Protein AF-A0A8J7Z7D3-F1 (afdb_monomer_lite)

Secondary structure (DSSP, 8-state):
--EEEEEEEEEEEES-TTSPPEEEEEEEES-HHHHHHHHHHT-S-HHHHHHHHTT--EEEEEEEEESSHHHHHHHHHHHHT-S-HHHHHHS-SGGGSPPPPHHHHHHHHHHH--HHHHHHHHHHHHTT-HHHHHHHHHHHHHHHTT-

Organism: NCBI:txid2690445

Foldseek 3Di:
DKKKKWKKAWPDWDDDPVDDTDGMDIDMGRDPVVQVVCLVVLNHDVSSVVCVVVVIDMDTLDMDMDPDPVQNVVLSVVLVVDPDVVVSSVDDSVVVRDDQDLVNVVVVCVVVVDPVVLVVVLVVCVVPPVVSSVVSVVVSVVVVVVD

Sequence (147 aa):
MKAFVYLIRLDGFLGSPETHIARYYLGSCTDLKRRTAQHQAGQGAALLRACKDKGITWKIVKIQVCPSEKVARQLEQKLKAYKNHAQIRDRNWSEMIDKPTVQTLRKQIQSIGTLEFLSKVRKAIQESDPAIASELDELILSQKVLK

Structure (mmCIF, N/CA/C/O backbone):
data_AF-A0A8J7Z7D3-F1
#
_entry.id   AF-A0A8J7Z7D3-F1
#
loop_
_atom_site.group_PDB
_atom_site.id
_atom_site.type_symbol
_atom_site.label_atom_id
_atom_site.label_alt_id
_atom_site.label_comp_id
_atom_site.label_asym_id
_atom_site.label_entity_id
_atom_site.label_seq_id
_atom_site.pdbx_PDB_ins_code
_atom_site.Cartn_x
_atom_site.Cartn_y
_atom_site.Cartn_z
_atom_site.occupancy
_atom_site.B_iso_or_equiv
_atom_site.auth_seq_id
_atom_site.auth_comp_id
_atom_site.auth_asym_id
_atom_site.auth_atom_id
_atom_site.pdbx_PDB_model_num
ATOM 1 N N . MET A 1 1 ? -15.013 -3.985 8.993 1.00 73.50 1 MET A N 1
ATOM 2 C CA . MET A 1 1 ? -14.229 -4.814 8.047 1.00 73.50 1 MET A CA 1
ATOM 3 C C . MET A 1 1 ? -12.792 -4.322 8.047 1.00 73.50 1 MET A C 1
ATOM 5 O O . MET A 1 1 ? -12.605 -3.111 8.023 1.00 73.50 1 MET A O 1
ATOM 9 N N . LYS A 1 2 ? -11.808 -5.229 8.105 1.00 90.88 2 LYS A N 1
ATOM 10 C CA . LYS A 1 2 ? -10.380 -4.870 8.031 1.00 90.88 2 LYS A CA 1
ATOM 11 C C . LYS A 1 2 ? -10.040 -4.330 6.635 1.00 90.88 2 LYS A C 1
ATOM 13 O O . LYS A 1 2 ? -10.701 -4.676 5.660 1.00 90.88 2 LYS A O 1
ATOM 18 N N . ALA A 1 3 ? -9.021 -3.485 6.556 1.00 95.75 3 ALA A N 1
ATOM 19 C CA . ALA A 1 3 ? -8.490 -2.947 5.307 1.00 95.75 3 ALA A CA 1
ATOM 20 C C . ALA A 1 3 ? -6.958 -2.958 5.330 1.00 95.75 3 ALA A C 1
ATOM 22 O O . ALA A 1 3 ? -6.347 -3.242 6.358 1.00 95.75 3 ALA A O 1
ATOM 23 N N . PHE A 1 4 ? -6.335 -2.652 4.200 1.00 97.25 4 PHE A N 1
ATOM 24 C CA . PHE A 1 4 ? -4.896 -2.739 4.002 1.00 97.25 4 PHE A CA 1
ATOM 25 C C . PHE A 1 4 ? -4.379 -1.479 3.328 1.00 97.25 4 PHE A C 1
ATOM 27 O O . PHE A 1 4 ? -4.978 -1.014 2.359 1.00 97.25 4 PHE A O 1
ATOM 34 N N . VAL A 1 5 ? -3.232 -0.988 3.784 1.00 97.19 5 VAL A N 1
ATOM 35 C CA . VAL A 1 5 ? -2.366 -0.079 3.023 1.00 97.19 5 VAL A CA 1
ATOM 36 C C . VAL A 1 5 ? -1.143 -0.870 2.592 1.00 97.19 5 VAL A C 1
ATOM 38 O O . VAL A 1 5 ? -0.628 -1.674 3.366 1.00 97.19 5 VAL A O 1
ATOM 41 N N . TYR A 1 6 ? -0.677 -0.676 1.366 1.00 96.69 6 TYR A N 1
ATOM 42 C CA . TYR A 1 6 ? 0.463 -1.411 0.832 1.00 96.69 6 TYR A CA 1
ATOM 43 C C . TYR A 1 6 ? 1.348 -0.526 -0.042 1.00 96.69 6 TYR A C 1
ATOM 45 O O . TYR A 1 6 ? 0.877 0.400 -0.706 1.00 96.69 6 TYR A O 1
ATOM 53 N N . LEU A 1 7 ? 2.643 -0.845 -0.046 1.00 95.94 7 LEU A N 1
ATOM 54 C CA . LEU A 1 7 ? 3.656 -0.226 -0.893 1.00 95.94 7 LEU A CA 1
ATOM 55 C C . LEU A 1 7 ? 4.178 -1.269 -1.872 1.00 95.94 7 LEU A C 1
ATOM 57 O O . LEU A 1 7 ? 4.655 -2.332 -1.474 1.00 95.94 7 LEU A O 1
ATOM 61 N N . ILE A 1 8 ? 4.120 -0.931 -3.149 1.00 96.31 8 ILE A N 1
ATOM 62 C CA . ILE A 1 8 ? 4.726 -1.674 -4.242 1.00 96.31 8 ILE A CA 1
ATOM 63 C C . ILE A 1 8 ? 6.027 -0.982 -4.634 1.00 96.31 8 ILE A C 1
ATOM 65 O O . ILE A 1 8 ? 6.076 0.243 -4.734 1.00 96.31 8 ILE A O 1
ATOM 69 N N . ARG A 1 9 ? 7.071 -1.775 -4.870 1.00 95.69 9 ARG A N 1
ATOM 70 C CA . ARG A 1 9 ? 8.325 -1.349 -5.489 1.00 95.69 9 ARG A CA 1
ATOM 71 C C . ARG A 1 9 ? 8.400 -1.930 -6.894 1.00 95.69 9 ARG A C 1
ATOM 73 O O . ARG A 1 9 ? 8.171 -3.125 -7.068 1.00 95.69 9 ARG A O 1
ATOM 80 N N . LEU A 1 10 ? 8.740 -1.088 -7.859 1.00 95.31 10 LEU A N 1
ATOM 81 C CA . LEU A 1 10 ? 9.031 -1.498 -9.228 1.00 95.31 10 LEU A CA 1
ATOM 82 C C . LEU A 1 10 ? 10.479 -2.005 -9.306 1.00 95.31 10 LEU A C 1
ATOM 84 O O . LEU A 1 10 ? 11.361 -1.430 -8.661 1.00 95.31 10 LEU A O 1
ATOM 88 N N . ASP A 1 11 ? 10.732 -3.065 -10.071 1.00 93.81 11 ASP A N 1
ATOM 89 C CA . ASP A 1 11 ? 12.101 -3.561 -10.294 1.00 93.81 11 ASP A CA 1
ATOM 90 C C . ASP A 1 11 ? 12.837 -2.768 -11.388 1.00 93.81 11 ASP A C 1
ATOM 92 O O . ASP A 1 11 ? 14.059 -2.829 -11.484 1.00 93.81 11 ASP A O 1
ATOM 96 N N . GLY A 1 12 ? 12.101 -1.953 -12.148 1.00 90.25 12 GLY A N 1
ATOM 97 C CA . GLY A 1 12 ? 12.626 -0.964 -13.086 1.00 90.25 12 GLY A CA 1
ATOM 98 C C . GLY A 1 12 ? 12.093 0.441 -12.807 1.00 90.25 12 GLY A C 1
ATOM 99 O O . GLY A 1 12 ? 11.270 0.662 -11.915 1.00 90.25 12 GLY A O 1
ATOM 100 N N . PHE A 1 13 ? 12.560 1.406 -13.591 1.00 89.00 13 PHE A N 1
ATOM 101 C CA . PHE A 1 13 ? 12.055 2.776 -13.568 1.00 89.00 13 PHE A CA 1
ATOM 102 C C . PHE A 1 13 ? 10.925 2.932 -14.582 1.00 89.00 13 PHE A C 1
ATOM 104 O O . PHE A 1 13 ? 11.036 2.471 -15.717 1.00 89.00 13 PHE A O 1
ATOM 111 N N . LEU A 1 14 ? 9.849 3.612 -14.189 1.00 89.38 14 LEU A N 1
ATOM 112 C CA . LEU A 1 14 ? 8.784 3.996 -15.111 1.00 89.38 14 LEU A CA 1
ATOM 113 C C . LEU A 1 14 ? 8.779 5.518 -15.276 1.00 89.38 14 LEU A C 1
ATOM 115 O O . LEU A 1 14 ? 8.554 6.232 -14.304 1.00 89.38 14 LEU A O 1
ATOM 119 N N . GLY A 1 15 ? 9.017 5.997 -16.496 1.00 88.38 15 GLY A N 1
ATOM 120 C CA . GLY A 1 15 ? 9.137 7.423 -16.825 1.00 88.38 15 GLY A CA 1
ATOM 121 C C . GLY A 1 15 ? 10.435 7.706 -17.581 1.00 88.38 15 GLY A C 1
ATOM 122 O O . GLY A 1 15 ? 11.081 6.773 -18.058 1.00 88.38 15 GLY A O 1
ATOM 123 N N . SER A 1 16 ? 10.819 8.974 -17.679 1.00 82.31 16 SER A N 1
ATOM 124 C CA . SER A 1 16 ? 12.110 9.427 -18.216 1.00 82.31 16 SER A CA 1
ATOM 125 C C . SER A 1 16 ? 12.714 10.486 -17.289 1.00 82.31 16 SER A C 1
ATOM 127 O O . SER A 1 16 ? 11.961 11.074 -16.521 1.00 82.31 16 SER A O 1
ATOM 129 N N . PRO A 1 17 ? 14.029 10.768 -17.344 1.00 79.44 17 PRO A N 1
ATOM 130 C CA . PRO A 1 17 ? 14.638 11.856 -16.566 1.00 79.44 17 PRO A CA 1
ATOM 131 C C . PRO A 1 17 ? 14.051 13.238 -16.874 1.00 79.44 17 PRO A C 1
ATOM 133 O O . PRO A 1 17 ? 14.017 14.101 -16.006 1.00 79.44 17 PRO A O 1
ATOM 136 N N . GLU A 1 18 ? 13.567 13.423 -18.102 1.00 81.81 18 GLU A N 1
ATOM 137 C CA . GLU A 1 18 ? 12.890 14.640 -18.561 1.00 81.81 18 GLU A CA 1
ATOM 138 C C . GLU A 1 18 ? 11.456 14.759 -18.012 1.00 81.81 18 GLU A C 1
ATOM 140 O O . GLU A 1 18 ? 10.840 15.819 -18.074 1.00 81.81 18 GLU A O 1
ATOM 145 N N . THR A 1 19 ? 10.915 13.671 -17.453 1.00 77.69 19 THR A N 1
ATOM 146 C CA . THR A 1 19 ? 9.599 13.610 -16.805 1.00 77.69 19 THR A CA 1
ATOM 147 C C . THR A 1 19 ? 9.720 13.044 -15.381 1.00 77.69 19 THR A C 1
ATOM 149 O O . THR A 1 19 ? 10.802 12.932 -14.807 1.00 77.69 19 THR A O 1
ATOM 152 N N . HIS A 1 20 ? 8.597 12.698 -14.747 1.00 79.44 20 HIS A N 1
ATOM 153 C CA . HIS A 1 20 ? 8.628 12.048 -13.440 1.00 79.44 20 HIS A CA 1
ATOM 154 C C . HIS A 1 20 ? 9.014 10.568 -13.556 1.00 79.44 20 HIS A C 1
ATOM 156 O O . HIS A 1 20 ? 8.335 9.788 -14.223 1.00 79.44 20 HIS A O 1
ATOM 162 N N . ILE A 1 21 ? 10.054 10.162 -12.820 1.00 87.44 21 ILE A N 1
ATOM 163 C CA . ILE A 1 21 ? 10.443 8.757 -12.664 1.00 87.44 21 ILE A CA 1
ATOM 164 C C . ILE A 1 21 ? 9.754 8.150 -11.438 1.00 87.44 21 ILE A C 1
ATOM 166 O O . ILE A 1 21 ? 10.026 8.517 -10.293 1.00 87.44 21 ILE A O 1
ATOM 170 N N . ALA A 1 22 ? 8.903 7.155 -11.670 1.00 90.00 22 ALA A N 1
ATOM 171 C CA . ALA A 1 22 ? 8.280 6.367 -10.621 1.00 90.00 22 ALA A CA 1
ATOM 172 C C . ALA A 1 22 ? 9.105 5.115 -10.288 1.00 90.00 22 ALA A C 1
ATOM 174 O O . ALA A 1 22 ? 9.589 4.400 -11.167 1.00 90.00 22 ALA A O 1
ATOM 175 N N . ARG A 1 23 ? 9.220 4.830 -8.986 1.00 91.75 23 ARG A N 1
ATOM 176 C CA . ARG A 1 23 ? 9.832 3.601 -8.432 1.00 91.75 23 ARG A CA 1
ATOM 177 C C . ARG A 1 23 ? 8.933 2.864 -7.449 1.00 91.75 23 ARG A C 1
ATOM 179 O O . ARG A 1 23 ? 9.187 1.708 -7.112 1.00 91.75 23 ARG A O 1
ATOM 186 N N . TYR A 1 24 ? 7.920 3.555 -6.946 1.00 93.19 24 TYR A N 1
ATOM 187 C CA . TYR A 1 24 ? 7.040 3.065 -5.906 1.00 93.19 24 TYR A CA 1
ATOM 188 C C . TYR A 1 24 ? 5.598 3.411 -6.241 1.00 93.19 24 TYR A C 1
ATOM 190 O O . TYR A 1 24 ? 5.321 4.439 -6.857 1.00 93.19 24 TYR A O 1
ATOM 198 N N . TYR A 1 25 ? 4.688 2.560 -5.791 1.00 93.88 25 TYR A N 1
ATOM 199 C CA . TYR A 1 25 ? 3.256 2.794 -5.847 1.00 93.88 25 TYR A CA 1
ATOM 200 C C . TYR A 1 25 ? 2.656 2.508 -4.475 1.00 93.88 25 TYR A C 1
ATOM 202 O O . TYR A 1 25 ? 2.877 1.440 -3.907 1.00 93.88 25 TYR A O 1
ATOM 210 N N . LEU A 1 26 ? 1.898 3.462 -3.944 1.00 95.12 26 LEU A N 1
ATOM 211 C CA . LEU A 1 26 ? 1.178 3.313 -2.685 1.00 95.12 26 LEU A CA 1
ATOM 212 C C . LEU A 1 26 ? -0.320 3.199 -2.968 1.00 95.12 26 LEU A C 1
ATOM 214 O O . LEU A 1 26 ? -0.869 3.988 -3.740 1.00 95.12 26 LEU A O 1
ATOM 218 N N . GLY A 1 27 ? -0.983 2.255 -2.307 1.00 95.62 27 GLY A N 1
ATOM 219 C CA . GLY A 1 27 ? -2.429 2.114 -2.391 1.00 95.62 27 GLY A CA 1
ATOM 220 C C . GLY A 1 27 ? -3.039 1.516 -1.132 1.00 95.62 27 GLY A C 1
ATOM 221 O O . GLY A 1 27 ? -2.340 1.014 -0.252 1.00 95.6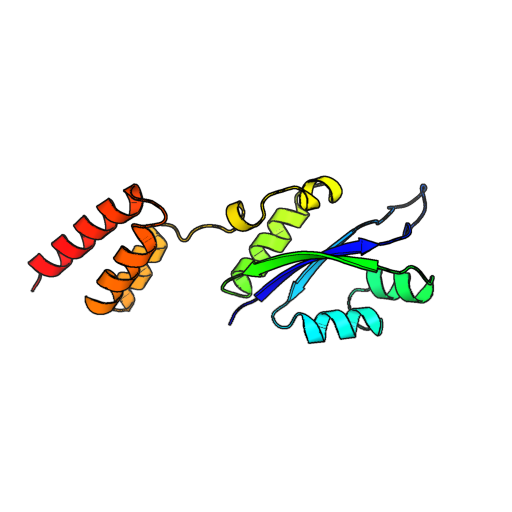2 27 GLY A O 1
ATOM 222 N N . SER A 1 28 ? -4.367 1.550 -1.069 1.00 96.88 28 SER A N 1
ATOM 223 C CA . SER A 1 28 ? -5.145 0.855 -0.048 1.00 96.88 28 SER A CA 1
ATOM 224 C C . SER A 1 28 ? -6.327 0.088 -0.645 1.00 96.88 28 SER A C 1
ATOM 226 O O . SER A 1 28 ? -6.764 0.360 -1.771 1.00 96.88 28 SER A O 1
ATOM 228 N N . CYS A 1 29 ? -6.797 -0.934 0.072 1.00 97.31 29 CYS A N 1
ATOM 229 C CA . CYS A 1 29 ? -7.915 -1.792 -0.332 1.00 97.31 29 CYS A CA 1
ATOM 230 C C . CYS A 1 29 ? -8.503 -2.565 0.857 1.00 97.31 29 CYS A C 1
ATOM 232 O O . CYS A 1 29 ? -7.869 -2.678 1.902 1.00 97.31 29 CYS A O 1
ATOM 234 N N . THR A 1 30 ? -9.695 -3.130 0.689 1.00 97.31 30 THR A N 1
ATOM 235 C CA . THR A 1 30 ? -10.337 -4.035 1.662 1.00 97.31 30 THR A CA 1
ATOM 236 C C . THR A 1 30 ? -10.064 -5.512 1.369 1.00 97.31 30 THR A C 1
ATOM 238 O O . THR A 1 30 ? -10.094 -6.330 2.282 1.00 97.31 30 THR A O 1
ATOM 241 N N . ASP A 1 31 ? -9.721 -5.846 0.122 1.00 96.56 31 ASP A N 1
ATOM 242 C CA . ASP A 1 31 ? -9.337 -7.187 -0.324 1.00 96.56 31 ASP A CA 1
ATOM 243 C C . ASP A 1 31 ? -8.002 -7.125 -1.075 1.00 96.56 31 ASP A C 1
ATOM 245 O O . ASP A 1 31 ? -7.929 -6.743 -2.250 1.00 96.56 31 ASP A O 1
ATOM 249 N N . LEU A 1 32 ? -6.930 -7.494 -0.371 1.00 95.69 32 LEU A N 1
ATOM 250 C CA . LEU A 1 32 ? -5.576 -7.449 -0.910 1.00 95.69 32 LEU A CA 1
ATOM 251 C C . LEU A 1 32 ? -5.361 -8.481 -2.021 1.00 95.69 32 LEU A C 1
ATOM 253 O O . LEU A 1 32 ? -4.682 -8.182 -3.000 1.00 95.69 32 LEU A O 1
ATOM 257 N N . LYS A 1 33 ? -5.951 -9.676 -1.908 1.00 96.31 33 LYS A N 1
ATOM 258 C CA . LYS A 1 33 ? -5.760 -10.750 -2.892 1.00 96.31 33 LYS A CA 1
ATOM 259 C C . LYS A 1 33 ? -6.385 -10.355 -4.225 1.00 96.31 33 LYS A C 1
ATOM 261 O O . LYS A 1 33 ? -5.709 -10.381 -5.254 1.00 96.31 33 LYS A O 1
ATOM 266 N N . ARG A 1 34 ? -7.644 -9.907 -4.196 1.00 97.25 34 ARG A N 1
ATOM 267 C CA . ARG A 1 34 ? -8.341 -9.412 -5.388 1.00 97.25 34 ARG A CA 1
ATOM 268 C C . ARG A 1 34 ? -7.623 -8.209 -5.989 1.00 97.25 34 ARG A C 1
ATOM 270 O O . ARG A 1 34 ? -7.454 -8.149 -7.205 1.00 97.25 34 ARG A O 1
ATOM 277 N N . ARG A 1 35 ? -7.168 -7.261 -5.161 1.00 97.50 35 ARG A N 1
ATOM 278 C CA . ARG A 1 35 ? -6.486 -6.056 -5.653 1.00 97.50 35 ARG A CA 1
ATOM 279 C C . ARG A 1 35 ? -5.141 -6.371 -6.311 1.00 97.50 35 ARG A C 1
ATOM 281 O O . ARG A 1 35 ? -4.840 -5.804 -7.358 1.00 97.50 35 ARG A O 1
ATOM 288 N N . THR A 1 36 ? -4.364 -7.291 -5.746 1.00 96.62 36 THR A N 1
ATOM 289 C CA . THR A 1 36 ? -3.111 -7.771 -6.347 1.00 96.62 36 THR A CA 1
ATOM 290 C C . THR A 1 36 ? -3.364 -8.445 -7.693 1.00 96.62 36 THR A C 1
ATOM 292 O O . THR A 1 36 ? -2.679 -8.120 -8.661 1.00 96.62 36 THR A O 1
ATOM 295 N N . ALA A 1 37 ? -4.386 -9.303 -7.794 1.00 97.00 37 ALA A N 1
ATOM 296 C CA . ALA A 1 37 ? -4.754 -9.946 -9.056 1.00 97.00 37 ALA A CA 1
ATOM 297 C C . ALA A 1 37 ? -5.157 -8.921 -10.134 1.00 97.00 37 ALA A C 1
ATOM 299 O O . ALA A 1 37 ? -4.720 -9.019 -11.278 1.00 97.00 37 ALA A O 1
ATOM 300 N N . GLN A 1 38 ? -5.916 -7.880 -9.768 1.00 97.56 38 GLN A N 1
ATOM 301 C CA . GLN A 1 38 ? -6.245 -6.777 -10.683 1.00 97.56 38 GLN A CA 1
ATOM 302 C C . GLN A 1 38 ? -4.993 -6.052 -11.190 1.00 97.56 38 GLN A C 1
ATOM 304 O O . GLN A 1 38 ? -4.890 -5.753 -12.381 1.00 97.56 38 GLN A O 1
ATOM 309 N N . HIS A 1 39 ? -4.034 -5.770 -10.303 1.00 97.56 39 HIS A N 1
ATOM 310 C CA . HIS A 1 39 ? -2.771 -5.139 -10.689 1.00 97.56 39 HIS A CA 1
ATOM 311 C C . HIS A 1 39 ? -1.959 -6.030 -11.636 1.00 97.56 39 HIS A C 1
ATOM 313 O O . HIS A 1 39 ? -1.459 -5.530 -12.638 1.00 97.56 39 HIS A O 1
ATOM 319 N N . GLN A 1 40 ? -1.886 -7.340 -11.378 1.00 94.31 40 GLN A N 1
ATOM 320 C CA . GLN A 1 40 ? -1.220 -8.313 -12.260 1.00 94.31 40 GLN A CA 1
ATOM 321 C C . GLN A 1 40 ? -1.903 -8.411 -13.633 1.00 94.31 40 GLN A C 1
ATOM 323 O O . GLN A 1 40 ? -1.245 -8.487 -14.671 1.00 94.31 40 GLN A O 1
ATOM 328 N N . ALA A 1 41 ? -3.235 -8.343 -13.664 1.00 94.94 41 ALA A N 1
ATOM 329 C CA . ALA A 1 41 ? -4.004 -8.335 -14.902 1.00 94.94 41 ALA A CA 1
ATOM 330 C C . ALA A 1 41 ? -3.850 -7.026 -15.704 1.00 94.94 41 ALA A C 1
ATOM 332 O O . ALA A 1 41 ? -4.202 -7.000 -16.882 1.00 94.94 41 ALA A O 1
ATOM 333 N N . GLY A 1 42 ? -3.302 -5.954 -15.116 1.00 93.38 42 GLY A N 1
ATOM 334 C CA . GLY A 1 42 ? -3.261 -4.615 -15.722 1.00 93.38 42 GLY A CA 1
ATOM 335 C C . GLY A 1 42 ? -4.591 -3.854 -15.622 1.00 93.38 42 GLY A C 1
ATOM 336 O O . GLY A 1 42 ? -4.755 -2.801 -16.226 1.00 93.38 42 GLY A O 1
ATOM 337 N N . GLN A 1 43 ? -5.544 -4.362 -14.840 1.00 95.56 43 GLN A N 1
ATOM 338 C CA . GLN A 1 43 ? -6.862 -3.753 -14.600 1.00 95.56 43 GLN A CA 1
ATOM 339 C C . GLN A 1 43 ? -6.897 -2.900 -13.321 1.00 95.56 43 GLN A C 1
ATOM 341 O O . GLN A 1 43 ? -7.931 -2.350 -12.949 1.00 95.56 43 GLN A O 1
ATOM 346 N N . GLY A 1 44 ? -5.775 -2.838 -12.606 1.00 94.00 44 GLY A N 1
ATOM 347 C CA . GLY A 1 44 ? -5.616 -2.061 -11.388 1.00 94.00 44 GLY A CA 1
ATOM 348 C C . GLY A 1 44 ? -5.230 -0.605 -11.658 1.00 94.00 44 GLY A C 1
ATOM 349 O O . GLY A 1 44 ? -5.909 0.125 -12.375 1.00 94.00 44 GLY A O 1
ATOM 350 N N . ALA A 1 45 ? -4.146 -0.145 -11.036 1.00 95.19 45 ALA A N 1
ATOM 351 C CA . ALA A 1 45 ? -3.677 1.228 -11.215 1.00 95.19 45 ALA A CA 1
ATOM 352 C C . ALA A 1 45 ? -3.080 1.452 -12.614 1.00 95.19 45 ALA A C 1
ATOM 354 O O . ALA A 1 45 ? -2.337 0.605 -13.105 1.00 95.19 45 ALA A O 1
ATOM 355 N N . ALA A 1 46 ? -3.315 2.630 -13.206 1.00 95.31 46 ALA A N 1
ATOM 356 C CA . ALA A 1 46 ? -2.758 2.999 -14.513 1.00 95.31 46 ALA A CA 1
ATOM 357 C C . ALA A 1 46 ? -1.223 2.880 -14.566 1.00 95.31 46 ALA A C 1
ATOM 359 O O . ALA A 1 46 ? -0.680 2.410 -15.559 1.00 95.31 46 ALA A O 1
ATOM 360 N N . LEU A 1 47 ? -0.537 3.222 -13.469 1.00 94.19 47 LEU A N 1
ATOM 361 C CA . LEU A 1 47 ? 0.912 3.050 -13.330 1.00 94.19 47 LEU A CA 1
ATOM 362 C C . LEU A 1 47 ? 1.331 1.580 -13.477 1.00 94.19 47 LEU A C 1
ATOM 364 O O . LEU A 1 47 ? 2.259 1.279 -14.216 1.00 94.19 47 LEU A O 1
ATOM 368 N N . LEU A 1 48 ? 0.631 0.657 -12.811 1.00 96.19 48 LEU A N 1
ATOM 369 C CA . LEU A 1 48 ? 0.964 -0.770 -12.856 1.00 96.19 48 LEU A CA 1
ATOM 370 C C . LEU A 1 48 ? 0.536 -1.424 -14.174 1.00 96.19 48 LEU A C 1
ATOM 372 O O . LEU A 1 48 ? 1.200 -2.353 -14.627 1.00 96.19 48 LEU A O 1
ATOM 376 N N . ARG A 1 49 ? -0.509 -0.899 -14.825 1.00 96.81 49 ARG A N 1
ATOM 377 C CA . ARG A 1 49 ? -0.830 -1.237 -16.216 1.00 96.81 49 ARG A CA 1
ATOM 378 C C . ARG A 1 49 ? 0.325 -0.857 -17.146 1.00 96.81 49 ARG A C 1
ATOM 380 O O . ARG A 1 49 ? 0.832 -1.722 -17.842 1.00 96.81 49 ARG A O 1
ATOM 387 N N . ALA A 1 50 ? 0.828 0.374 -17.057 1.00 95.00 50 ALA A N 1
ATOM 388 C CA . ALA A 1 50 ? 1.981 0.808 -17.845 1.00 95.00 50 ALA A CA 1
ATOM 389 C C . ALA A 1 50 ? 3.258 -0.000 -17.537 1.00 95.00 50 ALA A C 1
ATOM 391 O O . ALA A 1 50 ? 4.048 -0.263 -18.439 1.00 95.00 50 ALA A O 1
ATOM 392 N N . CYS A 1 51 ? 3.465 -0.432 -16.286 1.00 94.69 51 CYS A N 1
ATOM 393 C CA . CYS A 1 51 ? 4.544 -1.369 -15.959 1.00 94.69 51 CYS A CA 1
ATOM 394 C C . CYS A 1 51 ? 4.390 -2.694 -16.710 1.00 94.69 51 CYS A C 1
ATOM 396 O O . CYS A 1 51 ? 5.357 -3.147 -17.313 1.00 94.69 51 CYS A O 1
ATOM 398 N N . LYS A 1 52 ? 3.186 -3.283 -16.717 1.00 94.69 52 LYS A N 1
ATOM 399 C CA . LYS A 1 52 ? 2.895 -4.511 -17.468 1.00 94.69 52 LYS A CA 1
ATOM 400 C C . LYS A 1 52 ? 3.176 -4.331 -18.961 1.00 94.69 52 LYS A C 1
ATOM 402 O O . LYS A 1 52 ? 3.880 -5.157 -19.531 1.00 94.69 52 LYS A O 1
ATOM 407 N N . ASP A 1 53 ? 2.700 -3.238 -19.554 1.00 94.88 53 ASP A N 1
ATOM 408 C CA . ASP A 1 53 ? 2.890 -2.943 -20.982 1.00 94.88 53 ASP A CA 1
ATOM 409 C C . ASP A 1 53 ? 4.378 -2.798 -21.353 1.00 94.88 53 ASP A C 1
ATOM 411 O O . ASP A 1 53 ? 4.786 -3.149 -22.455 1.00 94.88 53 ASP A O 1
ATOM 415 N N . LYS A 1 54 ? 5.209 -2.326 -20.414 1.00 94.06 54 LYS A N 1
ATOM 416 C CA . LYS A 1 54 ? 6.666 -2.192 -20.576 1.00 94.06 54 LYS A CA 1
ATOM 417 C C . LYS A 1 54 ? 7.478 -3.390 -20.068 1.00 94.06 54 LYS A C 1
ATOM 419 O O . LYS A 1 54 ? 8.702 -3.302 -20.021 1.00 94.06 54 LYS A O 1
ATOM 424 N N . GLY A 1 55 ? 6.837 -4.476 -19.632 1.00 95.25 55 GLY A N 1
ATOM 425 C CA . GLY A 1 55 ? 7.528 -5.643 -19.067 1.00 95.25 55 GLY A CA 1
ATOM 426 C C . GLY A 1 55 ? 8.246 -5.382 -17.734 1.00 95.25 55 GLY A C 1
ATOM 427 O O . GLY A 1 55 ? 9.121 -6.147 -17.342 1.00 95.25 55 GLY A O 1
ATOM 428 N N . ILE A 1 56 ? 7.895 -4.310 -17.019 1.00 94.88 56 ILE A N 1
ATOM 429 C CA . ILE A 1 56 ? 8.465 -3.977 -15.711 1.00 94.88 56 ILE A CA 1
ATOM 430 C C . ILE A 1 56 ? 7.735 -4.775 -14.632 1.00 94.88 56 ILE A C 1
ATOM 432 O O . ILE A 1 56 ? 6.541 -4.576 -14.381 1.00 94.88 56 ILE A O 1
ATOM 436 N N . THR A 1 57 ? 8.470 -5.644 -13.943 1.00 95.50 57 THR A N 1
ATOM 437 C CA . THR A 1 57 ? 7.964 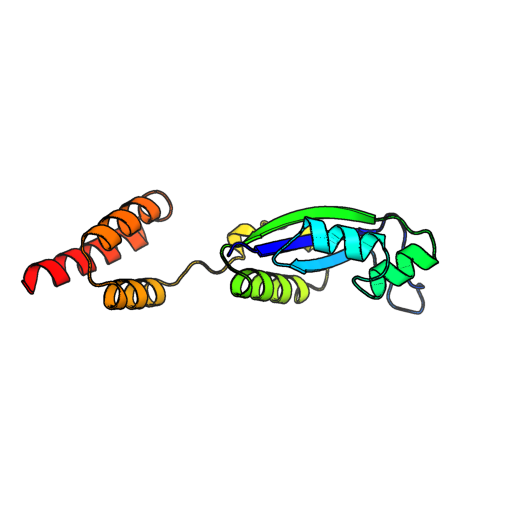-6.373 -12.780 1.00 95.50 57 THR A CA 1
ATOM 438 C C . THR A 1 57 ? 7.916 -5.489 -11.538 1.00 95.50 57 THR A C 1
ATOM 440 O O . THR A 1 57 ? 8.545 -4.428 -11.443 1.00 95.50 57 THR A O 1
ATOM 443 N N . TRP A 1 58 ? 7.123 -5.917 -10.563 1.00 96.88 58 TRP A N 1
ATOM 444 C CA . TRP A 1 58 ? 6.974 -5.222 -9.297 1.00 96.88 58 TRP A CA 1
ATOM 445 C C . TRP A 1 58 ? 6.647 -6.198 -8.176 1.00 96.88 58 TRP A C 1
ATOM 447 O O . TRP A 1 58 ? 6.145 -7.298 -8.402 1.00 96.88 58 TRP A O 1
ATOM 457 N N . LYS A 1 59 ? 6.890 -5.760 -6.941 1.00 96.25 59 LYS A N 1
ATOM 458 C CA . LYS A 1 59 ? 6.568 -6.527 -5.737 1.00 96.25 59 LYS A CA 1
ATOM 459 C C . LYS A 1 59 ? 6.000 -5.650 -4.640 1.00 96.25 59 LYS A C 1
ATOM 461 O O . LYS A 1 59 ? 6.411 -4.502 -4.470 1.00 96.25 59 LYS A O 1
ATOM 466 N N . ILE A 1 60 ? 5.081 -6.206 -3.858 1.00 96.50 60 ILE A N 1
ATOM 467 C CA . ILE A 1 60 ? 4.657 -5.584 -2.605 1.00 96.50 60 ILE A CA 1
ATOM 468 C C . ILE A 1 60 ? 5.814 -5.723 -1.615 1.00 96.50 60 ILE A C 1
ATOM 470 O O . ILE A 1 60 ? 6.257 -6.829 -1.323 1.00 96.50 60 ILE A O 1
ATOM 474 N N . VAL A 1 61 ? 6.324 -4.595 -1.126 1.00 95.44 61 VAL A N 1
ATOM 475 C CA . VAL A 1 61 ? 7.449 -4.544 -0.177 1.00 95.44 61 VAL A CA 1
ATOM 476 C C . VAL A 1 61 ? 7.010 -4.232 1.247 1.00 95.44 61 VAL A C 1
ATOM 478 O O . VAL A 1 61 ? 7.800 -4.393 2.171 1.00 95.44 61 VAL A O 1
ATOM 481 N N . LYS A 1 62 ? 5.773 -3.759 1.4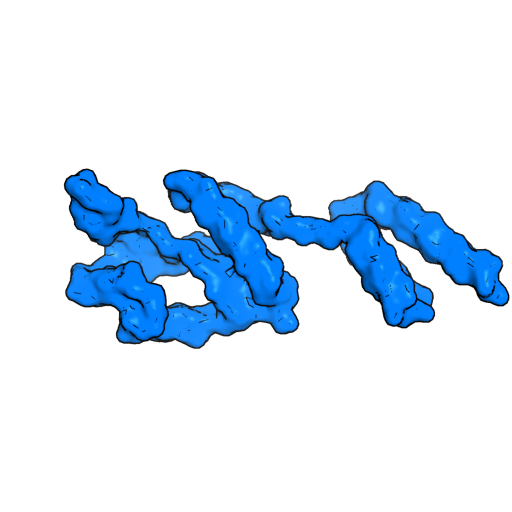35 1.00 95.69 62 LYS A N 1
ATOM 482 C CA . LYS A 1 62 ? 5.229 -3.447 2.757 1.00 95.69 62 LYS A CA 1
ATOM 483 C C . LYS A 1 62 ? 3.711 -3.487 2.752 1.00 95.69 62 LYS A C 1
ATOM 485 O O . LYS A 1 62 ? 3.092 -3.043 1.784 1.00 95.69 62 LYS A O 1
ATOM 490 N N . ILE A 1 63 ? 3.131 -3.990 3.838 1.00 96.38 63 ILE A N 1
ATOM 491 C CA . ILE A 1 63 ? 1.687 -4.049 4.075 1.00 96.38 63 ILE A CA 1
ATOM 492 C C . ILE A 1 63 ? 1.427 -3.614 5.517 1.00 96.38 63 ILE A C 1
ATOM 494 O O . ILE A 1 63 ? 2.136 -4.036 6.426 1.00 96.38 63 ILE A O 1
ATOM 498 N N . GLN A 1 64 ? 0.386 -2.814 5.721 1.00 96.00 64 GLN A N 1
ATOM 499 C CA . GLN A 1 64 ? -0.168 -2.485 7.028 1.00 96.00 64 GLN A CA 1
ATOM 500 C C . GLN A 1 64 ? -1.641 -2.866 7.059 1.00 96.00 64 GLN A C 1
ATOM 502 O O . GLN A 1 64 ? -2.415 -2.456 6.193 1.00 96.00 64 GLN A O 1
ATOM 507 N N . VAL A 1 65 ? -2.027 -3.622 8.084 1.00 95.00 65 VAL A N 1
ATOM 508 C CA . VAL A 1 65 ? -3.430 -3.927 8.368 1.00 95.00 65 VAL A CA 1
ATOM 509 C C . VAL A 1 65 ? -4.038 -2.760 9.138 1.00 95.00 65 VAL A C 1
ATOM 511 O O . VAL A 1 65 ? -3.459 -2.272 10.109 1.00 95.00 65 VAL A O 1
ATOM 514 N N . CYS A 1 66 ? -5.215 -2.325 8.710 1.00 90.69 66 CYS A N 1
ATOM 515 C CA . CYS A 1 66 ? -5.982 -1.246 9.309 1.00 90.69 66 CYS A CA 1
ATOM 516 C C . CYS A 1 66 ? -7.350 -1.770 9.784 1.00 90.69 66 CYS A C 1
ATOM 518 O O . CYS A 1 66 ? -7.936 -2.655 9.149 1.00 90.69 66 CYS A O 1
ATOM 520 N N . PRO A 1 67 ? -7.899 -1.214 10.877 1.00 89.38 67 PRO A N 1
ATOM 521 C CA . PRO A 1 67 ? -9.168 -1.666 11.449 1.00 89.38 67 PRO A CA 1
ATOM 522 C C . PRO A 1 67 ? -10.383 -1.352 10.562 1.00 89.38 67 PRO A C 1
ATOM 524 O O . PRO A 1 67 ? -11.410 -2.023 10.667 1.00 89.38 67 PRO A O 1
ATOM 527 N N . SER A 1 68 ? -10.278 -0.348 9.686 1.00 91.50 68 SER A N 1
ATOM 528 C CA . SER A 1 68 ? -11.336 0.053 8.758 1.00 91.50 68 SER A CA 1
ATOM 529 C C . SER A 1 68 ? -10.770 0.643 7.467 1.00 91.50 68 SER A C 1
ATOM 531 O O . SER A 1 68 ? -9.622 1.095 7.423 1.00 91.50 68 SER A O 1
ATOM 533 N N . GLU A 1 69 ? -11.597 0.684 6.420 1.00 93.06 69 GLU A N 1
ATOM 534 C CA . GLU A 1 69 ? -11.246 1.336 5.154 1.00 93.06 69 GLU A CA 1
ATOM 535 C C . GLU A 1 69 ? -10.946 2.826 5.340 1.00 93.06 69 GLU A C 1
ATOM 537 O O . GLU A 1 69 ? -9.966 3.324 4.792 1.00 93.06 69 GLU A O 1
ATOM 542 N N . LYS A 1 70 ? -11.726 3.524 6.175 1.00 92.00 70 LYS A N 1
ATOM 543 C CA . LYS A 1 70 ? -11.498 4.942 6.483 1.00 92.00 70 LYS A CA 1
ATOM 544 C C . LYS A 1 70 ? -10.087 5.176 7.030 1.00 92.00 70 LYS A C 1
ATOM 546 O O . LYS A 1 70 ? -9.387 6.056 6.537 1.00 92.00 70 LYS A O 1
ATOM 551 N N . VAL A 1 71 ? -9.651 4.351 7.985 1.00 91.25 71 VAL A N 1
ATOM 552 C CA . VAL A 1 71 ? -8.303 4.446 8.568 1.00 91.25 71 VAL A CA 1
ATOM 553 C C . VAL A 1 71 ? -7.226 4.142 7.525 1.00 91.25 71 VAL A C 1
ATOM 555 O O . VAL A 1 71 ? -6.229 4.856 7.451 1.00 91.25 71 VAL A O 1
ATOM 558 N N . ALA A 1 72 ? -7.438 3.137 6.669 1.00 94.31 72 ALA A N 1
ATOM 559 C CA . ALA A 1 72 ? -6.503 2.831 5.586 1.00 94.31 72 ALA A CA 1
ATOM 560 C C . ALA A 1 72 ? -6.360 4.000 4.595 1.00 94.31 72 ALA A C 1
ATOM 562 O O . ALA A 1 72 ? -5.247 4.330 4.188 1.00 94.31 72 ALA A O 1
ATOM 563 N N . ARG A 1 73 ? -7.463 4.674 4.244 1.00 93.25 73 ARG A N 1
ATOM 564 C CA . ARG A 1 73 ? -7.447 5.851 3.360 1.00 93.25 73 ARG A CA 1
ATOM 565 C C . ARG A 1 73 ? -6.745 7.045 3.992 1.00 93.25 73 ARG A C 1
ATOM 567 O O . ARG A 1 73 ? -5.956 7.698 3.315 1.00 93.25 73 ARG A O 1
ATOM 574 N N . GLN A 1 74 ? -6.987 7.305 5.275 1.00 93.25 74 GLN A N 1
ATOM 575 C CA . GLN A 1 74 ? -6.293 8.363 6.014 1.00 93.25 74 GLN A CA 1
ATOM 576 C C . GLN A 1 74 ? -4.785 8.102 6.066 1.00 93.25 74 GLN A C 1
ATOM 578 O O . GLN A 1 74 ? -3.996 8.995 5.761 1.00 93.25 74 GLN A O 1
ATOM 583 N N . LEU A 1 75 ? -4.376 6.868 6.377 1.00 93.56 75 LEU A N 1
ATOM 584 C CA . LEU A 1 75 ? -2.967 6.485 6.367 1.00 93.56 75 LEU A CA 1
ATOM 585 C C . LEU A 1 75 ? -2.356 6.618 4.961 1.00 93.56 75 LEU A C 1
ATOM 587 O O . LEU A 1 75 ? -1.282 7.193 4.825 1.00 93.56 75 LEU A O 1
ATOM 591 N N . GLU A 1 76 ? -3.042 6.161 3.907 1.00 94.31 76 GLU A N 1
ATOM 592 C CA . GLU A 1 76 ? -2.596 6.328 2.515 1.00 94.31 76 GLU A CA 1
ATOM 593 C C . GLU A 1 76 ? -2.374 7.808 2.159 1.00 94.31 76 GLU A C 1
ATOM 595 O O . GLU A 1 76 ? -1.347 8.148 1.575 1.00 94.31 76 GLU A O 1
ATOM 600 N N . GLN A 1 77 ? -3.305 8.696 2.524 1.00 91.69 77 GLN A N 1
ATOM 601 C CA . GLN A 1 77 ? -3.189 10.137 2.274 1.00 91.69 77 GLN A CA 1
ATOM 602 C C . GLN A 1 77 ? -2.007 10.758 3.024 1.00 91.69 77 GLN A C 1
ATOM 604 O O . GLN A 1 77 ? -1.211 11.470 2.414 1.00 91.69 77 GLN A O 1
ATOM 609 N N . LYS A 1 78 ? -1.844 10.439 4.316 1.00 90.62 78 LYS A N 1
ATOM 610 C CA . LYS A 1 78 ? -0.688 10.889 5.106 1.00 90.62 78 LYS A CA 1
ATOM 611 C C . LYS A 1 78 ? 0.619 10.437 4.473 1.00 90.62 78 LYS A C 1
ATOM 613 O O . LYS A 1 78 ? 1.526 11.238 4.298 1.00 90.62 78 LYS A O 1
ATOM 618 N N . LEU A 1 79 ? 0.704 9.166 4.085 1.00 91.81 79 LEU A N 1
ATOM 619 C CA . LEU A 1 79 ? 1.886 8.611 3.435 1.00 91.81 79 LEU A CA 1
ATOM 620 C C . LEU A 1 79 ? 2.161 9.281 2.076 1.00 91.81 79 LEU A C 1
ATOM 622 O O . LEU A 1 79 ? 3.314 9.558 1.766 1.00 91.81 79 LEU A O 1
ATOM 626 N N . LYS A 1 80 ? 1.134 9.624 1.287 1.00 88.31 80 LYS A N 1
ATOM 627 C CA . LYS A 1 80 ? 1.302 10.372 0.024 1.00 88.31 80 LYS A CA 1
ATOM 628 C C . LYS A 1 80 ? 1.808 11.801 0.208 1.00 88.31 80 LYS A C 1
ATOM 630 O O . LYS A 1 80 ? 2.418 12.331 -0.714 1.00 88.31 80 LYS A O 1
ATOM 635 N N . ALA A 1 81 ? 1.587 12.416 1.369 1.00 87.56 81 ALA A N 1
ATOM 636 C CA . ALA A 1 81 ? 2.124 13.743 1.661 1.00 87.56 81 ALA A CA 1
ATOM 637 C C . ALA A 1 81 ? 3.661 13.744 1.786 1.00 87.56 81 ALA A C 1
ATOM 639 O O . ALA A 1 81 ? 4.298 14.789 1.644 1.00 87.56 81 ALA A O 1
ATOM 640 N N . TYR A 1 82 ? 4.283 12.582 2.013 1.00 83.94 82 TYR A N 1
ATOM 641 C CA . TYR A 1 82 ? 5.737 12.478 2.030 1.00 83.94 82 TYR A CA 1
ATOM 642 C C . TYR A 1 82 ? 6.286 12.470 0.605 1.00 83.94 82 TYR A C 1
ATOM 644 O O . TYR A 1 82 ? 6.001 11.579 -0.191 1.00 83.94 82 TYR A O 1
ATOM 652 N N . LYS A 1 83 ? 7.162 13.434 0.313 1.00 69.94 83 LYS A N 1
ATOM 653 C CA . LYS A 1 83 ? 7.775 13.610 -1.012 1.00 69.94 83 LYS A CA 1
ATOM 654 C C . LYS A 1 83 ? 8.762 12.498 -1.398 1.00 69.94 83 LYS A C 1
ATOM 656 O O . LYS A 1 83 ? 9.146 12.405 -2.558 1.00 69.94 83 LYS A O 1
ATOM 661 N N . ASN A 1 84 ? 9.182 11.653 -0.451 1.00 78.56 84 ASN A N 1
ATOM 662 C CA . ASN A 1 84 ? 10.162 10.595 -0.687 1.00 78.56 84 ASN A CA 1
ATOM 663 C C . ASN A 1 84 ? 9.612 9.211 -0.311 1.00 78.56 84 ASN A C 1
ATOM 665 O O . ASN A 1 84 ? 9.632 8.794 0.849 1.00 78.56 84 ASN A O 1
ATOM 669 N N . HIS A 1 85 ? 9.175 8.460 -1.323 1.00 72.50 85 HIS A N 1
ATOM 670 C CA . HIS A 1 85 ? 8.627 7.117 -1.134 1.00 72.50 85 HIS A CA 1
ATOM 671 C C . HIS A 1 85 ? 9.646 6.081 -0.630 1.00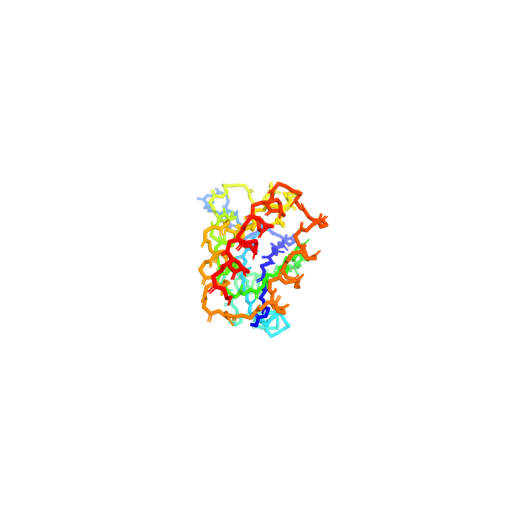 72.50 85 HIS A C 1
ATOM 673 O O . HIS A 1 85 ? 9.238 5.080 -0.041 1.00 72.50 85 HIS A O 1
ATOM 679 N N . ALA A 1 86 ? 10.955 6.310 -0.789 1.00 73.56 86 ALA A N 1
ATOM 680 C CA . ALA A 1 86 ? 11.959 5.432 -0.187 1.00 73.56 86 ALA A CA 1
ATOM 681 C C . ALA A 1 86 ? 11.951 5.560 1.343 1.00 73.56 86 ALA A C 1
ATOM 683 O O . ALA A 1 86 ? 11.981 4.551 2.038 1.00 73.56 86 ALA A O 1
ATOM 684 N N . GLN A 1 87 ? 11.793 6.778 1.870 1.00 79.69 87 GLN A N 1
ATOM 685 C CA . GLN A 1 87 ? 11.662 6.999 3.314 1.00 79.69 87 GLN A CA 1
ATOM 686 C C . GLN A 1 87 ? 10.361 6.408 3.872 1.00 79.69 87 GLN A C 1
ATOM 688 O O . GLN A 1 87 ? 10.334 5.938 5.005 1.00 79.69 87 GLN A O 1
ATOM 693 N N . ILE A 1 88 ? 9.282 6.381 3.081 1.00 85.12 88 ILE A N 1
ATOM 694 C CA . ILE A 1 88 ? 8.017 5.745 3.485 1.00 85.12 88 ILE A CA 1
ATOM 695 C C . ILE A 1 88 ? 8.212 4.256 3.794 1.00 85.12 88 ILE A C 1
ATOM 697 O O . ILE A 1 88 ? 7.596 3.750 4.732 1.00 85.12 88 ILE A O 1
ATOM 701 N N . ARG A 1 89 ? 9.058 3.549 3.032 1.00 86.25 89 ARG A N 1
ATOM 702 C CA . ARG A 1 89 ? 9.335 2.120 3.244 1.00 86.25 89 ARG A CA 1
ATOM 703 C C . ARG A 1 89 ? 9.849 1.851 4.660 1.00 86.25 89 ARG A C 1
ATOM 705 O O . ARG A 1 89 ? 9.391 0.902 5.294 1.00 86.25 89 ARG A O 1
ATOM 712 N N . ASP A 1 90 ? 10.738 2.706 5.152 1.00 86.94 90 ASP A N 1
ATOM 713 C CA . ASP A 1 90 ? 11.473 2.478 6.399 1.00 86.94 90 ASP A CA 1
ATOM 714 C C . ASP A 1 90 ? 10.738 3.029 7.636 1.00 86.94 90 ASP A C 1
ATOM 716 O O . ASP A 1 90 ? 11.046 2.658 8.762 1.00 86.94 90 ASP A O 1
ATOM 720 N N . ARG A 1 91 ? 9.697 3.853 7.450 1.00 87.12 91 ARG A N 1
ATOM 721 C CA . ARG A 1 91 ? 8.877 4.392 8.551 1.00 87.12 91 ARG A CA 1
ATOM 722 C C . ARG A 1 91 ? 7.980 3.351 9.205 1.00 87.12 91 ARG A C 1
ATOM 724 O O . ARG A 1 91 ? 7.413 2.502 8.517 1.00 87.12 91 ARG A O 1
ATOM 731 N N . ASN A 1 92 ? 7.733 3.490 10.503 1.00 89.19 92 ASN A N 1
ATOM 732 C CA . ASN A 1 92 ? 6.751 2.671 11.201 1.00 89.19 92 ASN A CA 1
ATOM 733 C C . ASN A 1 92 ? 5.315 3.148 10.904 1.00 89.19 92 ASN A C 1
ATOM 735 O O . ASN A 1 92 ? 4.880 4.183 11.398 1.00 89.19 92 ASN A O 1
ATOM 739 N N . TRP A 1 93 ? 4.570 2.418 10.069 1.00 91.31 93 TRP A N 1
ATOM 740 C CA . TRP A 1 93 ? 3.223 2.841 9.663 1.00 91.31 93 TRP A CA 1
ATOM 741 C C . TRP A 1 93 ? 2.183 2.670 10.772 1.00 91.31 93 TRP A C 1
ATOM 743 O O . TRP A 1 93 ? 1.187 3.389 10.761 1.00 91.31 93 TRP A O 1
ATOM 753 N N . SER A 1 94 ? 2.396 1.759 11.727 1.00 86.69 94 SER A N 1
ATOM 754 C CA . SER A 1 94 ? 1.441 1.540 12.818 1.00 86.69 94 SER A CA 1
ATOM 755 C C . SER A 1 94 ? 1.359 2.741 13.755 1.00 86.69 94 SER A C 1
ATOM 757 O O . SER A 1 94 ? 0.275 3.076 14.215 1.00 86.69 94 SER A O 1
ATOM 759 N N . GLU A 1 95 ? 2.479 3.428 13.981 1.00 87.00 95 GLU A N 1
ATOM 760 C CA . GLU A 1 95 ? 2.539 4.657 14.786 1.00 87.00 95 GLU A CA 1
ATOM 761 C C . GLU A 1 95 ? 1.858 5.850 14.104 1.00 87.00 95 GLU A C 1
ATOM 763 O O . GLU A 1 95 ? 1.476 6.813 14.759 1.00 87.00 95 GLU A O 1
ATOM 768 N N . MET A 1 96 ? 1.685 5.788 12.782 1.00 83.69 96 MET A N 1
ATOM 769 C CA . MET A 1 96 ? 1.082 6.858 11.982 1.00 83.69 96 MET A CA 1
ATOM 77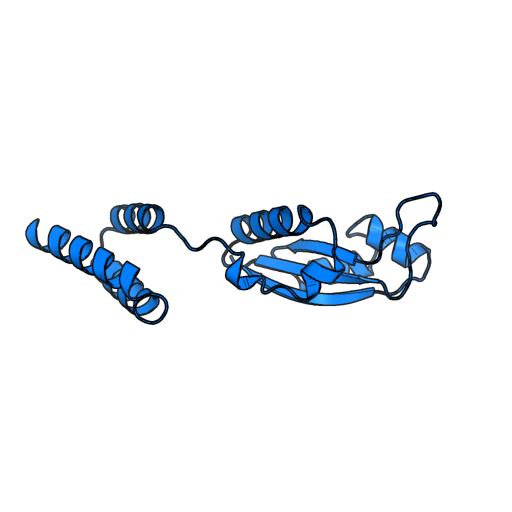0 C C . MET A 1 96 ? -0.440 6.722 11.843 1.00 83.69 96 MET A C 1
ATOM 772 O O . MET A 1 96 ? -1.110 7.638 11.343 1.00 83.69 96 MET A O 1
ATOM 776 N N . ILE A 1 97 ? -0.983 5.572 12.245 1.00 84.00 97 ILE A N 1
ATOM 777 C CA . ILE A 1 97 ? -2.420 5.364 12.370 1.00 84.00 97 ILE A CA 1
ATOM 778 C C . ILE A 1 97 ? -2.884 6.171 13.576 1.00 84.00 97 ILE A C 1
ATOM 780 O O . ILE A 1 97 ? -2.403 5.959 14.686 1.00 84.00 97 ILE A O 1
ATOM 784 N N . ASP A 1 98 ? -3.828 7.089 13.353 1.00 73.12 98 ASP A N 1
ATOM 785 C CA . ASP A 1 98 ? -4.393 7.868 14.451 1.00 73.12 98 ASP A CA 1
ATOM 786 C C . ASP A 1 98 ? -5.000 6.918 15.478 1.00 73.12 98 ASP A C 1
ATOM 788 O O . ASP A 1 98 ? -5.921 6.148 15.178 1.00 73.12 98 ASP A O 1
ATOM 792 N N . LYS A 1 99 ? -4.469 6.975 16.699 1.00 65.88 99 LYS A N 1
ATOM 793 C CA . LYS A 1 99 ? -5.098 6.319 17.837 1.00 65.88 99 LYS A CA 1
ATOM 794 C C . LYS A 1 99 ? -6.437 7.020 18.097 1.00 65.88 99 LYS A C 1
ATOM 796 O O . LYS A 1 99 ? -6.515 8.247 17.975 1.00 65.88 99 LYS A O 1
ATOM 801 N N . PRO A 1 100 ? -7.506 6.279 18.430 1.00 64.12 100 PRO A N 1
ATOM 802 C CA . PRO A 1 100 ? -8.762 6.906 18.806 1.00 64.12 100 PRO A CA 1
ATOM 803 C C . PRO A 1 100 ? -8.516 7.827 20.004 1.00 64.12 100 PRO A C 1
ATOM 805 O O . PRO A 1 100 ? -7.987 7.407 21.028 1.00 64.12 100 PRO A O 1
ATOM 808 N N . THR A 1 101 ? -8.881 9.097 19.862 1.00 61.88 101 THR A N 1
ATOM 809 C CA . THR A 1 101 ? -8.770 10.080 20.943 1.00 61.88 101 THR A CA 1
ATOM 810 C C . THR A 1 101 ? -9.683 9.677 22.100 1.00 61.88 101 THR A C 1
ATOM 812 O O . TH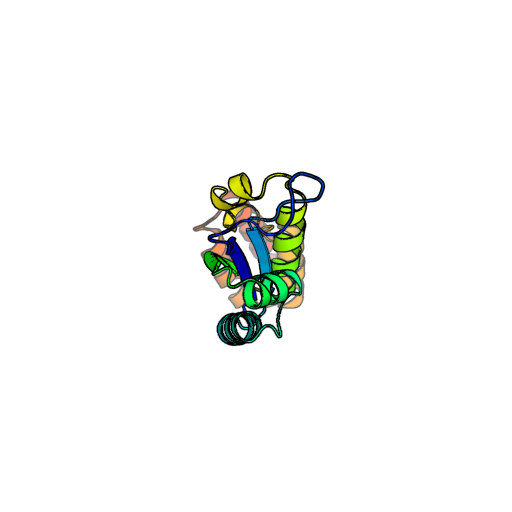R A 1 101 ? -10.762 9.127 21.858 1.00 61.88 101 THR A O 1
ATOM 815 N N . VAL A 1 102 ? -9.327 10.040 23.339 1.00 59.38 102 VAL A N 1
ATOM 816 C CA . VAL A 1 102 ? -10.168 9.819 24.535 1.00 59.38 102 VAL A CA 1
ATOM 817 C C . VAL A 1 102 ? -11.612 10.265 24.298 1.00 59.38 102 VAL A C 1
ATOM 819 O O . VAL A 1 102 ? -12.556 9.570 24.652 1.00 59.38 102 VAL A O 1
ATOM 822 N N . GLN A 1 103 ? -11.813 11.390 23.615 1.00 58.16 103 GLN A N 1
ATOM 823 C CA . GLN A 1 103 ? -13.144 11.924 23.336 1.00 58.16 103 GLN A CA 1
ATOM 824 C C . GLN A 1 103 ? -13.961 11.069 22.353 1.00 58.16 103 GLN A C 1
ATOM 826 O O . GLN A 1 103 ? -15.184 10.982 22.469 1.00 58.16 103 GLN A O 1
ATOM 831 N N . THR A 1 104 ? -13.290 10.394 21.417 1.00 64.12 104 THR A N 1
ATOM 832 C CA . THR A 1 104 ? -13.920 9.418 20.515 1.00 64.12 104 THR A CA 1
ATOM 833 C C . THR A 1 104 ? -14.325 8.167 21.290 1.00 64.12 104 THR A C 1
ATOM 835 O O . THR A 1 104 ? -15.446 7.686 21.127 1.00 64.12 104 THR A O 1
ATOM 838 N N . LEU A 1 105 ? -13.452 7.694 22.186 1.00 64.38 105 LEU A N 1
ATOM 839 C CA . LEU A 1 105 ? -13.748 6.572 23.079 1.00 64.38 105 LEU A CA 1
ATOM 840 C C . LEU A 1 105 ? -14.922 6.904 24.010 1.00 64.38 105 LEU A C 1
ATOM 842 O O . LEU A 1 105 ? -15.858 6.116 24.104 1.00 64.38 105 LEU A O 1
ATOM 846 N N . ARG A 1 106 ? -14.941 8.103 24.611 1.00 61.16 106 ARG A N 1
ATOM 847 C CA . ARG A 1 106 ? -16.045 8.589 25.458 1.00 61.16 106 ARG A CA 1
ATOM 848 C C . ARG A 1 106 ? -17.386 8.562 24.725 1.00 61.16 106 ARG A C 1
ATOM 850 O O . ARG A 1 106 ? -18.348 8.028 25.266 1.00 61.16 106 ARG A O 1
ATOM 857 N N . LYS A 1 107 ? -17.453 9.060 23.484 1.00 65.81 107 LYS A N 1
ATOM 858 C CA . LYS A 1 107 ? -18.689 9.016 22.678 1.00 65.81 107 LYS A CA 1
ATOM 859 C C . LYS A 1 107 ? -19.144 7.583 22.380 1.00 65.81 107 LYS A C 1
ATOM 861 O O . LYS A 1 107 ? -20.333 7.293 22.474 1.00 65.81 107 LYS A O 1
ATOM 866 N N . GLN A 1 108 ? -18.217 6.679 22.053 1.00 62.91 108 GLN A N 1
ATOM 867 C CA . GLN A 1 108 ? -18.540 5.266 21.813 1.00 62.91 108 GLN A CA 1
ATOM 868 C C . GLN A 1 108 ? -19.069 4.583 23.078 1.00 62.91 108 GLN A C 1
ATOM 870 O O . GLN A 1 108 ? -20.091 3.904 23.031 1.00 62.91 108 GLN A O 1
ATOM 875 N N . ILE A 1 109 ? -18.422 4.824 24.217 1.00 65.19 109 ILE A N 1
ATOM 876 C CA . ILE A 1 109 ? -18.840 4.326 25.530 1.00 65.19 109 ILE A CA 1
ATOM 877 C C . ILE A 1 109 ? -20.250 4.816 25.881 1.00 65.19 109 ILE A C 1
ATOM 879 O O . ILE A 1 109 ? -21.105 4.002 26.230 1.00 65.19 109 ILE A O 1
ATOM 883 N N . GLN A 1 110 ? -20.510 6.120 25.731 1.00 65.06 110 GLN A N 1
ATOM 884 C CA . GLN A 1 110 ? -21.820 6.729 25.989 1.00 65.06 110 GLN A CA 1
ATOM 885 C C . GLN A 1 110 ? -22.922 6.138 25.098 1.00 65.06 110 GLN A C 1
ATOM 887 O O . GLN A 1 110 ? -24.058 6.018 25.540 1.00 65.06 110 GLN A O 1
ATOM 892 N N . SER A 1 111 ? -22.589 5.725 23.870 1.00 61.78 111 SER A N 1
ATOM 893 C CA . SER A 1 111 ? -23.550 5.104 22.948 1.00 61.78 111 SER A CA 1
ATOM 894 C C . SER A 1 111 ? -23.833 3.618 23.217 1.00 61.78 111 SER A C 1
ATOM 896 O O . SER A 1 111 ? -24.898 3.133 22.851 1.00 61.78 111 SER A O 1
ATOM 898 N N . ILE A 1 112 ? -22.898 2.885 23.837 1.00 64.69 112 ILE A N 1
ATOM 899 C CA . ILE A 1 112 ? -22.996 1.425 24.046 1.00 64.69 112 ILE A CA 1
ATOM 900 C C . ILE A 1 112 ? -23.587 1.083 25.425 1.00 64.69 112 ILE A C 1
ATOM 902 O O . ILE A 1 112 ? -24.143 -0.000 25.606 1.00 64.69 112 ILE A O 1
ATOM 906 N N . GLY A 1 113 ? -23.486 1.994 26.399 1.00 56.28 113 GLY A N 1
ATOM 907 C CA . GLY A 1 113 ? -24.293 1.975 27.626 1.00 56.28 113 GLY A CA 1
ATOM 908 C C . GLY A 1 113 ? -24.138 0.751 28.541 1.00 56.28 113 GLY A C 1
ATOM 909 O O . GLY A 1 113 ? -24.967 0.550 29.425 1.00 56.28 113 GLY A O 1
ATOM 910 N N . THR A 1 114 ? -23.108 -0.085 28.369 1.00 63.94 114 THR A N 1
ATOM 911 C CA . THR A 1 114 ? -22.942 -1.317 29.157 1.00 63.94 114 THR A CA 1
ATOM 912 C C . THR A 1 114 ? -21.573 -1.394 29.831 1.00 63.94 114 THR A C 1
ATOM 914 O O . THR A 1 114 ? -20.520 -1.266 29.206 1.00 63.94 114 THR A O 1
ATOM 917 N N . LEU A 1 115 ? -21.594 -1.647 31.144 1.00 59.72 115 LEU A N 1
ATOM 918 C CA . LEU A 1 115 ? -20.412 -1.828 32.002 1.00 59.72 115 LEU A CA 1
ATOM 919 C C . LEU A 1 115 ? -19.476 -2.950 31.502 1.00 59.72 115 LEU A C 1
ATOM 921 O O . LEU A 1 115 ? -18.260 -2.865 31.656 1.00 59.72 115 LEU A O 1
ATOM 925 N N . GLU A 1 116 ? -20.039 -3.964 30.842 1.00 63.53 116 GLU A N 1
ATOM 926 C CA . GLU A 1 116 ? -19.330 -5.044 30.137 1.00 63.53 116 GLU A CA 1
ATOM 927 C C . GLU A 1 116 ? -18.363 -4.523 29.059 1.00 63.53 116 GLU A C 1
ATOM 929 O O . GLU A 1 116 ? -17.228 -4.993 28.947 1.00 63.53 116 GLU A O 1
ATOM 934 N N . PHE A 1 117 ? -18.787 -3.530 28.271 1.00 65.56 117 PHE A N 1
ATOM 935 C CA . PHE A 1 117 ? -17.966 -2.949 27.209 1.00 65.56 117 PHE A CA 1
ATOM 936 C C . PHE A 1 117 ? -16.832 -2.100 27.789 1.00 65.56 117 PHE A C 1
ATOM 938 O O . PHE A 1 117 ? -15.684 -2.224 27.368 1.00 65.56 117 PHE A O 1
ATOM 945 N N . LEU A 1 118 ? -17.142 -1.305 28.814 1.00 64.06 118 LEU A N 1
ATOM 946 C CA . LEU A 1 118 ? -16.174 -0.496 29.554 1.00 64.06 118 LEU A CA 1
ATOM 947 C C . LEU A 1 118 ? -15.043 -1.338 30.162 1.00 64.06 118 LEU A C 1
ATOM 949 O O . LEU A 1 118 ? -13.874 -0.984 30.031 1.00 64.06 118 LEU A O 1
ATOM 953 N N . SER A 1 119 ? -15.378 -2.492 30.742 1.00 66.25 119 SER A N 1
ATOM 954 C CA . SER A 1 119 ? -14.407 -3.460 31.269 1.00 66.25 119 SER A CA 1
ATOM 955 C C . SER A 1 119 ? -13.473 -4.017 30.180 1.00 66.25 119 SER A C 1
ATOM 957 O O . SER A 1 119 ? -12.256 -4.087 30.369 1.00 66.25 119 SER A O 1
ATOM 959 N N . LYS A 1 120 ? -14.015 -4.351 28.999 1.00 66.69 120 LYS A N 1
ATOM 960 C CA . LYS A 1 120 ? -13.225 -4.851 27.857 1.00 66.69 120 LYS A CA 1
ATOM 961 C C . LYS A 1 120 ? -12.312 -3.771 27.269 1.00 66.69 120 LYS A C 1
ATOM 963 O O . LYS A 1 120 ? -11.155 -4.058 26.966 1.00 66.69 120 LYS A O 1
ATOM 968 N N . VAL A 1 121 ? -12.806 -2.536 27.150 1.00 65.19 121 VAL A N 1
ATOM 969 C CA . VAL A 1 121 ? -12.025 -1.379 26.679 1.00 65.19 121 VAL A CA 1
ATOM 970 C C . VAL A 1 121 ? -10.889 -1.054 27.651 1.00 65.19 121 VAL A C 1
ATOM 972 O O . VAL A 1 121 ? -9.755 -0.890 27.211 1.00 65.19 121 VAL A O 1
ATOM 975 N N . ARG A 1 122 ? -11.156 -1.055 28.965 1.00 66.25 122 ARG A N 1
ATOM 976 C CA . ARG A 1 122 ? -10.136 -0.890 30.012 1.00 66.25 122 ARG A CA 1
ATOM 977 C C . ARG A 1 122 ? -9.006 -1.903 29.854 1.00 66.25 122 ARG A C 1
ATOM 979 O O . ARG A 1 122 ? -7.846 -1.517 29.774 1.00 66.25 122 ARG A O 1
ATOM 986 N N . LYS A 1 123 ? -9.349 -3.192 29.749 1.00 65.94 123 LYS A N 1
ATOM 987 C CA . LYS A 1 123 ? -8.361 -4.273 29.641 1.00 65.94 123 LYS A CA 1
ATOM 988 C C . LYS A 1 123 ? -7.466 -4.124 28.403 1.00 65.94 123 LYS A C 1
ATOM 990 O O . LYS A 1 123 ? -6.269 -4.346 28.499 1.00 65.94 123 LYS A O 1
ATOM 995 N N . ALA A 1 124 ? -8.027 -3.685 27.273 1.00 59.47 124 ALA A N 1
ATOM 996 C CA . ALA A 1 124 ? -7.266 -3.450 26.044 1.00 59.47 124 ALA A CA 1
ATOM 997 C C . ALA A 1 124 ? -6.360 -2.200 26.102 1.00 59.47 124 ALA A C 1
ATOM 999 O O . ALA A 1 124 ? -5.325 -2.158 25.441 1.00 59.47 124 ALA A O 1
ATOM 1000 N N . ILE A 1 125 ? -6.746 -1.177 26.872 1.00 63.91 125 ILE A N 1
ATOM 1001 C CA . ILE A 1 125 ? -6.003 0.086 26.986 1.00 63.91 125 ILE A CA 1
ATOM 1002 C C . ILE A 1 125 ? -4.899 0.002 28.046 1.00 63.91 125 ILE A C 1
ATOM 1004 O O . ILE A 1 125 ? -3.816 0.529 27.809 1.00 63.91 125 ILE A O 1
ATOM 1008 N N . GLN A 1 126 ? -5.123 -0.708 29.157 1.00 62.19 126 GLN A N 1
ATOM 1009 C CA . GLN A 1 126 ? -4.148 -0.871 30.248 1.00 62.19 126 GLN A CA 1
ATOM 1010 C C . GLN A 1 126 ? -2.792 -1.413 29.760 1.00 62.19 126 GLN A C 1
ATOM 1012 O O . GLN A 1 126 ? -1.748 -1.019 30.268 1.00 62.19 126 GLN A O 1
ATOM 1017 N N . GLU A 1 127 ? -2.807 -2.294 28.757 1.00 56.66 127 GLU A N 1
ATOM 1018 C CA . GLU A 1 127 ? -1.603 -2.904 28.174 1.00 56.66 127 GLU A CA 1
ATOM 1019 C C . GLU A 1 127 ? -0.872 -1.980 27.181 1.00 56.66 127 GLU A C 1
ATOM 1021 O O . GLU A 1 127 ? 0.288 -2.217 26.858 1.00 56.66 127 GLU A O 1
ATOM 1026 N N . SER A 1 128 ? -1.539 -0.930 26.688 1.00 52.72 128 SER A N 1
ATOM 1027 C CA . SER A 1 128 ? -1.037 -0.073 25.604 1.00 52.72 128 SER A CA 1
ATOM 1028 C C . SER A 1 128 ? -0.706 1.357 26.041 1.00 52.72 128 SER A C 1
ATOM 1030 O O . SER A 1 128 ? 0.170 1.975 25.436 1.00 52.72 128 SER A O 1
ATOM 1032 N N . ASP A 1 129 ? -1.427 1.906 27.027 1.00 64.38 129 ASP A N 1
ATOM 1033 C CA . ASP A 1 129 ? -1.243 3.275 27.525 1.00 64.38 129 ASP A CA 1
ATOM 1034 C C . ASP A 1 129 ? -1.904 3.477 28.916 1.00 64.38 129 ASP A C 1
ATOM 1036 O O . ASP A 1 129 ? -3.133 3.597 29.013 1.00 64.38 129 ASP A O 1
ATOM 1040 N N . PRO A 1 130 ? -1.120 3.526 30.010 1.00 67.69 130 PRO A N 1
ATOM 1041 C CA . PRO A 1 130 ? -1.656 3.619 31.368 1.00 67.69 130 PRO A CA 1
ATOM 1042 C C . PRO A 1 130 ? -2.315 4.972 31.688 1.00 67.69 130 PRO A C 1
ATOM 1044 O O . PRO A 1 130 ? -3.176 5.023 32.566 1.00 67.69 130 PRO A O 1
ATOM 1047 N N . ALA A 1 131 ? -1.980 6.056 30.977 1.00 67.56 131 ALA A N 1
ATOM 1048 C CA . ALA A 1 131 ? -2.586 7.368 31.223 1.00 67.56 131 ALA A CA 1
ATOM 1049 C C . ALA A 1 131 ? -4.057 7.395 30.778 1.00 67.56 131 ALA A C 1
ATOM 1051 O O . ALA A 1 131 ? -4.936 7.849 31.512 1.00 67.56 131 ALA A O 1
ATOM 1052 N N . ILE A 1 132 ? -4.346 6.809 29.611 1.00 65.81 132 ILE A N 1
ATOM 1053 C CA . ILE A 1 132 ? -5.715 6.681 29.094 1.00 65.81 132 ILE A CA 1
ATOM 1054 C C . ILE A 1 132 ? -6.546 5.737 29.979 1.00 65.81 132 ILE A C 1
ATOM 1056 O O . ILE A 1 132 ? -7.744 5.959 30.161 1.00 65.81 132 ILE A O 1
ATOM 1060 N N . ALA A 1 133 ? -5.923 4.706 30.560 1.00 65.75 133 ALA A N 1
ATOM 1061 C CA . ALA A 1 133 ? -6.595 3.794 31.485 1.00 65.75 133 ALA A CA 1
ATOM 1062 C C . ALA A 1 133 ? -7.103 4.519 32.747 1.00 65.75 133 ALA A C 1
ATOM 1064 O O . ALA A 1 133 ? -8.238 4.286 33.161 1.00 65.75 133 ALA A O 1
ATOM 1065 N N . SER A 1 134 ? -6.312 5.446 33.299 1.00 70.62 134 SER A N 1
ATOM 1066 C CA . SER A 1 134 ? -6.695 6.238 34.477 1.00 70.62 134 SER A CA 1
ATOM 1067 C C . SER A 1 134 ? -7.913 7.132 34.212 1.00 70.62 134 SER A C 1
ATOM 1069 O O . SER A 1 134 ? -8.844 7.162 35.013 1.00 70.62 134 SER A O 1
ATOM 1071 N N . GLU A 1 135 ? -7.964 7.811 33.062 1.00 69.00 135 GLU A N 1
ATOM 1072 C CA . GLU A 1 135 ? -9.124 8.640 32.691 1.00 69.00 135 GLU A CA 1
ATOM 1073 C C . GLU A 1 135 ? -10.398 7.814 32.437 1.00 69.00 135 GLU A C 1
ATOM 1075 O O . GLU A 1 135 ? -11.520 8.285 32.646 1.00 69.00 135 GLU A O 1
ATOM 1080 N N . LEU A 1 136 ? -10.248 6.574 31.962 1.00 66.94 136 LEU A N 1
ATOM 1081 C CA . LEU A 1 136 ? -11.363 5.640 31.810 1.00 66.94 136 LEU A CA 1
ATOM 1082 C C . LEU A 1 136 ? -11.893 5.159 33.159 1.00 66.94 136 LEU A C 1
ATOM 1084 O O . LEU A 1 136 ? -13.108 5.020 33.304 1.00 66.94 136 LEU A O 1
ATOM 1088 N N . ASP A 1 137 ? -11.010 4.925 34.130 1.00 70.69 137 ASP A N 1
ATOM 1089 C CA . ASP A 1 137 ? -11.399 4.516 35.479 1.00 70.69 137 ASP A CA 1
ATOM 1090 C C . ASP A 1 137 ? -12.257 5.605 36.153 1.00 70.69 137 ASP A C 1
ATOM 1092 O O . ASP A 1 137 ? -13.318 5.283 36.695 1.00 70.69 137 ASP A O 1
ATOM 1096 N N . GLU A 1 138 ? -11.910 6.890 36.010 1.00 73.25 138 GLU A N 1
ATOM 1097 C CA . GLU A 1 138 ? -12.747 8.012 36.479 1.00 73.25 138 GLU A CA 1
ATOM 1098 C C . GLU A 1 138 ? -14.127 8.052 35.800 1.00 73.25 138 GLU A C 1
ATOM 1100 O O . GLU A 1 138 ? -15.161 8.269 36.442 1.00 73.25 138 GLU A O 1
ATOM 1105 N N . LEU A 1 139 ? -14.177 7.786 34.492 1.00 67.56 139 LEU A N 1
ATOM 1106 C CA . LEU A 1 139 ? -15.432 7.747 33.743 1.00 67.56 139 LEU A CA 1
ATOM 1107 C C . LEU A 1 139 ? -16.322 6.571 34.189 1.00 67.56 139 LEU A C 1
ATOM 1109 O O . LEU A 1 139 ? -17.532 6.730 34.334 1.00 67.56 139 LEU A O 1
ATOM 1113 N N . ILE A 1 140 ? -15.738 5.397 34.439 1.00 68.00 140 ILE A N 1
ATOM 1114 C CA . ILE A 1 140 ? -16.458 4.217 34.944 1.00 68.00 140 ILE A CA 1
ATOM 1115 C C . ILE A 1 140 ? -16.996 4.479 36.354 1.00 68.00 140 ILE A C 1
ATOM 1117 O O . ILE A 1 140 ? -18.146 4.143 36.641 1.00 68.00 140 ILE A O 1
ATOM 1121 N N . LEU A 1 141 ? -16.183 5.085 37.223 1.00 68.00 141 LEU A N 1
ATOM 1122 C CA . LEU A 1 141 ? -16.578 5.473 38.577 1.00 68.00 141 LEU A CA 1
ATOM 1123 C C . LEU A 1 141 ? -17.746 6.466 38.552 1.00 68.00 141 LEU A C 1
ATOM 1125 O O . LEU A 1 141 ? -18.756 6.212 39.204 1.00 68.00 141 LEU A O 1
ATOM 1129 N N . SER A 1 142 ? -17.680 7.522 37.737 1.00 67.81 142 SER A N 1
ATOM 1130 C CA . SER A 1 142 ? -18.772 8.508 37.632 1.00 67.81 142 SER A CA 1
ATOM 1131 C C . SER A 1 142 ? -20.092 7.915 37.114 1.00 67.81 142 SER A C 1
ATOM 1133 O O . SER A 1 142 ? -21.164 8.334 37.539 1.00 67.81 142 SER A O 1
ATOM 1135 N N . GLN A 1 143 ? -20.040 6.893 36.253 1.00 64.06 143 GLN A N 1
ATOM 1136 C CA . GLN A 1 143 ? -21.227 6.179 35.761 1.00 64.06 143 GLN A CA 1
ATOM 1137 C C . GLN A 1 143 ? -21.805 5.180 36.778 1.00 64.06 143 GLN A C 1
ATOM 1139 O O . GLN A 1 143 ? -22.999 4.893 36.736 1.00 64.06 143 GLN A O 1
ATOM 1144 N N . LYS A 1 144 ? -20.985 4.642 37.694 1.00 58.00 144 LYS A N 1
ATOM 1145 C CA . LYS A 1 144 ? -21.457 3.780 38.792 1.00 58.00 144 LYS A CA 1
ATOM 1146 C C . LYS A 1 144 ? -22.159 4.560 39.903 1.00 58.00 144 LYS A C 1
ATOM 1148 O O . LYS A 1 144 ? -23.024 3.990 40.546 1.00 58.00 144 LYS A O 1
ATOM 1153 N N . VAL A 1 145 ? -21.800 5.828 40.114 1.00 47.25 145 VAL A N 1
ATOM 1154 C CA . VAL A 1 145 ? -22.399 6.700 41.146 1.00 47.25 145 VAL A CA 1
ATOM 1155 C C . VAL A 1 145 ? -23.804 7.196 40.751 1.00 47.25 145 VAL A C 1
ATOM 1157 O O . VAL A 1 145 ? -24.561 7.643 41.603 1.00 47.25 145 VAL A O 1
ATOM 1160 N N . LEU A 1 146 ? -24.175 7.095 39.470 1.00 43.41 146 LEU A N 1
ATOM 1161 C CA . LEU A 1 146 ? -25.474 7.529 38.930 1.00 43.41 146 LEU A CA 1
ATOM 1162 C C . LEU A 1 146 ? -26.532 6.405 38.843 1.00 43.41 146 LEU A C 1
ATOM 1164 O O . LEU A 1 146 ? -27.591 6.623 38.253 1.00 43.41 146 LEU A O 1
ATOM 1168 N N . LYS A 1 147 ? -26.253 5.214 39.387 1.00 43.00 147 LYS A N 1
ATOM 1169 C CA . LYS A 1 147 ? -27.211 4.106 39.549 1.00 43.00 147 LYS A CA 1
ATOM 1170 C C . LYS A 1 147 ? -27.456 3.844 41.024 1.00 43.00 147 LYS A C 1
ATOM 1172 O O . LYS A 1 147 ? -28.608 3.487 41.340 1.00 43.00 147 LYS A O 1
#

InterPro domains:
  IPR000305 GIY-YIG endonuclease [PF01541] (22-83)
  IPR000305 GIY-YIG endonuclease [PS50164] (1-94)
  IPR035901 GIY-YIG endonuclease superfamily [G3DSA:3.40.1440.10] (1-111)
  IPR035901 GIY-YIG endonuclease superfamily [SSF82771] (23-85)

Radius of gyration: 21.02 Å; chains: 1; bounding box: 42×25×62 Å

pLDDT: mean 81.84, std 14.72, range [43.0, 97.56]